Protein AF-A0A7W7DKW9-F1 (afdb_monomer_lite)

Secondary structure (DSSP, 8-state):
--TT--GGGS-HHHHHHHHHHHHHHHHHHTT-TTS--HHHHHHHHHHHHHHHHHHT--

Radius of gyration: 12.65 Å; chains: 1; bounding box: 27×16×34 Å

Structure (mmCIF, N/CA/C/O backbone):
data_AF-A0A7W7DKW9-F1
#
_entry.id   AF-A0A7W7DKW9-F1
#
loop_
_atom_site.group_PDB
_atom_site.id
_atom_site.type_symbol
_atom_site.label_atom_id
_atom_site.label_alt_id
_atom_site.label_comp_id
_atom_site.label_asym_id
_atom_site.label_entity_id
_atom_site.label_seq_id
_atom_site.pdbx_PDB_ins_code
_atom_site.Cartn_x
_atom_site.Cartn_y
_atom_site.Cartn_z
_atom_site.occupancy
_atom_site.B_iso_or_equiv
_atom_site.auth_seq_id
_atom_site.auth_comp_id
_atom_site.auth_asym_id
_atom_site.auth_atom_id
_atom_site.pdbx_PDB_model_num
ATOM 1 N N . MET A 1 1 ? 7.329 3.358 6.245 1.00 53.38 1 MET A N 1
ATOM 2 C CA . MET A 1 1 ? 6.548 2.623 7.253 1.00 53.38 1 MET A CA 1
ATOM 3 C C . MET A 1 1 ? 6.363 3.587 8.393 1.00 53.38 1 MET A C 1
ATOM 5 O O . MET A 1 1 ? 7.363 4.105 8.869 1.00 53.38 1 MET A O 1
ATOM 9 N N . ALA A 1 2 ? 5.128 3.924 8.750 1.00 58.31 2 ALA A N 1
ATOM 10 C CA . ALA A 1 2 ? 4.917 4.653 9.993 1.00 58.31 2 ALA A CA 1
ATOM 11 C C . ALA A 1 2 ? 5.444 3.772 11.138 1.00 58.31 2 ALA A C 1
ATOM 13 O O . ALA A 1 2 ? 4.946 2.660 11.304 1.00 58.31 2 ALA A O 1
ATOM 14 N N . ASP A 1 3 ? 6.434 4.252 11.896 1.00 63.03 3 ASP A N 1
ATOM 15 C CA . ASP A 1 3 ? 7.050 3.547 13.041 1.00 63.03 3 ASP A CA 1
ATOM 16 C C . ASP A 1 3 ? 6.045 3.161 14.148 1.00 63.03 3 ASP A C 1
ATOM 18 O O . ASP A 1 3 ? 6.386 2.485 15.112 1.00 63.03 3 ASP A O 1
ATOM 22 N N . ASP A 1 4 ? 4.785 3.564 13.988 1.00 68.19 4 ASP A N 1
ATOM 23 C CA . ASP A 1 4 ? 3.709 3.427 14.956 1.00 68.19 4 ASP A CA 1
ATOM 24 C C . ASP A 1 4 ? 2.609 2.427 14.518 1.00 68.19 4 ASP A C 1
ATOM 26 O O . ASP A 1 4 ? 1.580 2.306 15.180 1.00 68.19 4 ASP A O 1
ATOM 30 N N . LEU A 1 5 ? 2.771 1.706 13.397 1.00 77.06 5 LEU A N 1
ATOM 31 C CA . LEU A 1 5 ? 1.817 0.678 12.937 1.00 77.06 5 LEU A CA 1
ATOM 32 C C . LEU A 1 5 ? 2.395 -0.735 13.068 1.00 77.06 5 LEU A C 1
ATOM 34 O O . LEU A 1 5 ? 3.376 -1.086 12.412 1.00 77.06 5 LEU A O 1
ATOM 38 N N . SER A 1 6 ? 1.732 -1.575 13.859 1.00 82.25 6 SER A N 1
ATOM 39 C CA . SER A 1 6 ? 2.017 -3.006 13.981 1.00 82.25 6 SER A CA 1
ATOM 40 C C . SER A 1 6 ? 1.195 -3.831 12.985 1.00 82.25 6 SER A C 1
ATOM 42 O O . SER A 1 6 ? 0.152 -3.389 12.503 1.00 82.25 6 SER A O 1
ATOM 44 N N . LEU A 1 7 ? 1.617 -5.070 12.698 1.00 78.81 7 LEU A N 1
ATOM 45 C CA . LEU A 1 7 ? 0.848 -5.990 11.842 1.00 78.81 7 LEU A CA 1
ATOM 46 C C . LEU A 1 7 ? -0.573 -6.247 12.384 1.00 78.81 7 LEU A C 1
ATOM 48 O O . LEU A 1 7 ? -1.490 -6.466 11.599 1.00 78.81 7 LEU A O 1
ATOM 52 N N . SER A 1 8 ? -0.764 -6.169 13.702 1.00 82.12 8 SER A N 1
ATOM 53 C CA . SER A 1 8 ? -2.054 -6.321 14.388 1.00 82.12 8 SER A CA 1
ATOM 54 C C . SER A 1 8 ? -3.033 -5.159 14.180 1.00 82.12 8 SER A C 1
ATOM 56 O O . SER A 1 8 ? -4.232 -5.357 14.353 1.00 82.12 8 SER A O 1
ATOM 58 N N . ASP A 1 9 ? -2.563 -3.972 13.781 1.00 84.94 9 ASP A N 1
ATOM 59 C CA . ASP A 1 9 ? -3.425 -2.797 13.541 1.00 84.94 9 ASP A CA 1
ATOM 60 C C . ASP A 1 9 ? -4.138 -2.852 12.174 1.00 84.94 9 ASP A C 1
ATOM 62 O O . ASP A 1 9 ? -5.088 -2.104 11.885 1.00 84.94 9 ASP A O 1
ATOM 66 N N . TYR A 1 10 ? -3.677 -3.753 11.308 1.00 87.19 10 TYR A N 1
ATOM 67 C CA . TYR A 1 10 ? -4.260 -3.998 10.001 1.00 87.19 10 TYR A CA 1
ATOM 68 C C . TYR A 1 10 ? -5.355 -5.051 10.085 1.00 87.19 10 TYR A C 1
ATOM 70 O O . TYR A 1 10 ? -5.238 -6.081 10.745 1.00 87.19 10 TYR A O 1
ATOM 78 N N . THR A 1 11 ? -6.414 -4.839 9.313 1.00 91.56 11 THR A N 1
ATOM 79 C CA . THR A 1 11 ? -7.388 -5.902 9.068 1.00 91.56 11 THR A CA 1
ATOM 80 C C . THR A 1 11 ? -6.779 -6.984 8.166 1.00 91.56 11 THR A C 1
ATOM 82 O O . THR A 1 11 ? -5.884 -6.689 7.365 1.00 91.56 11 THR A O 1
ATOM 85 N N . PRO A 1 12 ? -7.303 -8.225 8.191 1.00 91.19 12 PRO A N 1
ATOM 86 C CA . PRO A 1 12 ? -6.823 -9.299 7.317 1.00 91.19 12 PRO A CA 1
ATOM 87 C C . PRO A 1 12 ? -6.834 -8.915 5.828 1.00 91.19 12 PRO A C 1
ATOM 89 O O . PRO A 1 12 ? -5.916 -9.246 5.080 1.00 91.19 12 PRO A O 1
ATOM 92 N N . GLY A 1 13 ? -7.850 -8.158 5.397 1.00 91.38 13 GLY A N 1
ATOM 93 C CA . GLY A 1 13 ? -7.962 -7.680 4.018 1.00 91.38 13 GLY A CA 1
ATOM 94 C C . GLY A 1 13 ? -6.926 -6.615 3.645 1.00 91.38 13 GLY A C 1
ATOM 95 O O . GLY A 1 13 ? -6.481 -6.557 2.498 1.00 91.38 13 GLY A O 1
ATOM 96 N N . GLU A 1 14 ? -6.512 -5.776 4.591 1.00 90.94 14 GLU A N 1
ATOM 97 C CA . GLU A 1 14 ? -5.468 -4.771 4.372 1.00 90.94 14 GLU A CA 1
ATOM 98 C C . GLU A 1 14 ? -4.078 -5.388 4.367 1.00 90.94 14 GLU A C 1
ATOM 100 O O . GLU A 1 14 ? -3.286 -5.051 3.490 1.00 90.94 14 GLU A O 1
ATOM 105 N N . LEU A 1 15 ? -3.815 -6.346 5.259 1.00 90.44 15 LEU A N 1
ATOM 106 C CA . LEU A 1 15 ? -2.595 -7.155 5.241 1.00 90.44 15 LEU A CA 1
ATOM 107 C C . LEU A 1 15 ? -2.435 -7.892 3.909 1.00 90.44 15 LEU A C 1
ATOM 109 O O . LEU A 1 15 ? -1.375 -7.835 3.283 1.00 90.44 15 LEU A O 1
ATOM 113 N N . ALA A 1 16 ? -3.509 -8.519 3.422 1.00 93.56 16 ALA A N 1
ATOM 114 C CA . ALA A 1 16 ? -3.512 -9.171 2.117 1.00 93.56 16 ALA A CA 1
ATOM 115 C C . ALA A 1 16 ? -3.189 -8.177 0.985 1.00 93.56 16 ALA A C 1
ATOM 117 O O . ALA A 1 16 ? -2.341 -8.454 0.136 1.00 93.56 16 ALA A O 1
ATOM 118 N N . LYS A 1 17 ? -3.791 -6.980 0.987 1.00 93.12 17 LYS A N 1
ATOM 119 C CA . LYS A 1 17 ? -3.492 -5.948 -0.022 1.00 93.12 17 LYS A CA 1
AT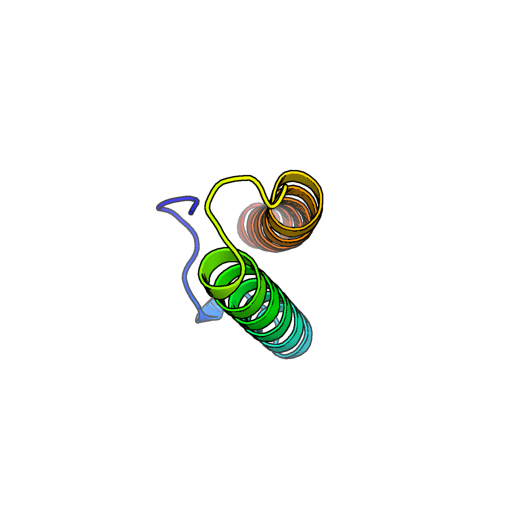OM 120 C C . LYS A 1 17 ? -2.063 -5.416 0.077 1.00 93.12 17 LYS A C 1
ATOM 122 O O . LYS A 1 17 ? -1.423 -5.265 -0.961 1.00 93.12 17 LYS A O 1
ATOM 127 N N . LEU A 1 18 ? -1.557 -5.154 1.281 1.00 91.81 18 LEU A N 1
ATOM 128 C CA . LEU A 1 18 ? -0.180 -4.711 1.506 1.00 91.81 18 LEU A CA 1
ATOM 129 C C . LEU A 1 18 ? 0.816 -5.754 1.007 1.00 91.81 18 LEU A C 1
ATOM 131 O O . LEU A 1 18 ? 1.695 -5.414 0.222 1.00 91.81 18 LEU A O 1
ATOM 135 N N . SER A 1 19 ? 0.632 -7.027 1.364 1.00 91.12 19 SER A N 1
ATOM 136 C CA . SER A 1 19 ? 1.502 -8.110 0.888 1.00 91.12 19 SER A CA 1
ATOM 137 C C . SER A 1 19 ? 1.510 -8.221 -0.643 1.00 91.12 19 SER A C 1
ATOM 139 O O . SER A 1 19 ? 2.578 -8.320 -1.248 1.00 91.12 19 SER A O 1
ATOM 141 N N . LEU A 1 20 ? 0.347 -8.094 -1.295 1.00 93.56 20 LEU A N 1
ATOM 142 C CA . LEU A 1 20 ? 0.239 -8.095 -2.756 1.00 93.56 20 LEU A CA 1
ATOM 143 C C . LEU A 1 20 ? 0.938 -6.887 -3.397 1.00 93.56 20 LEU A C 1
ATOM 145 O O . LEU A 1 20 ? 1.603 -7.031 -4.426 1.00 93.56 20 LEU A O 1
ATOM 149 N N . LEU A 1 21 ? 0.780 -5.691 -2.824 1.00 92.50 21 LEU A N 1
ATOM 150 C CA . LEU A 1 21 ? 1.443 -4.477 -3.306 1.00 92.50 21 LEU A CA 1
ATOM 151 C C . LEU A 1 21 ? 2.959 -4.590 -3.156 1.00 92.50 21 LEU A C 1
ATOM 153 O O . LEU A 1 21 ? 3.676 -4.294 -4.111 1.00 92.50 21 LEU A O 1
ATOM 157 N N . THR A 1 22 ? 3.440 -5.089 -2.020 1.00 89.31 22 THR A N 1
ATOM 158 C CA . THR A 1 22 ? 4.862 -5.347 -1.772 1.00 89.31 22 THR A CA 1
ATOM 159 C C . THR A 1 22 ? 5.419 -6.378 -2.746 1.00 89.31 22 THR A C 1
ATOM 161 O O . THR A 1 22 ? 6.448 -6.126 -3.366 1.00 89.31 22 THR A O 1
ATOM 164 N N . ALA A 1 23 ? 4.708 -7.481 -2.990 1.00 92.38 23 ALA A N 1
ATOM 165 C CA . ALA A 1 23 ? 5.103 -8.469 -3.993 1.00 92.38 23 ALA A CA 1
ATOM 166 C C . ALA A 1 23 ? 5.167 -7.866 -5.408 1.00 92.38 23 ALA A C 1
ATOM 168 O O . ALA A 1 23 ? 6.096 -8.142 -6.167 1.00 92.38 23 ALA A O 1
ATOM 169 N N . ARG A 1 24 ? 4.215 -6.995 -5.773 1.00 89.75 24 ARG A N 1
ATOM 170 C CA . ARG A 1 24 ? 4.241 -6.275 -7.059 1.00 89.75 24 ARG A CA 1
ATOM 171 C C . ARG A 1 24 ? 5.395 -5.281 -7.147 1.00 89.75 24 ARG A C 1
ATOM 173 O O . ARG A 1 24 ? 5.992 -5.177 -8.215 1.00 89.75 24 ARG A O 1
ATOM 180 N N . MET A 1 25 ? 5.715 -4.578 -6.062 1.00 89.19 25 MET A N 1
ATOM 181 C CA . MET A 1 25 ? 6.872 -3.682 -6.000 1.00 89.19 25 MET A CA 1
ATOM 182 C C . MET A 1 25 ? 8.177 -4.462 -6.135 1.00 89.19 25 MET A C 1
ATOM 184 O O . MET A 1 25 ? 9.011 -4.077 -6.944 1.00 89.19 25 MET A O 1
ATOM 188 N N . ALA A 1 26 ? 8.318 -5.592 -5.439 1.00 88.12 26 ALA A N 1
ATOM 189 C CA . ALA A 1 26 ? 9.474 -6.476 -5.564 1.00 88.12 26 ALA A CA 1
ATOM 190 C C . ALA A 1 26 ? 9.615 -7.018 -6.995 1.00 88.12 26 ALA A C 1
ATOM 192 O O . ALA A 1 26 ? 10.683 -6.922 -7.592 1.00 88.12 26 ALA A O 1
ATOM 193 N N . LYS A 1 27 ? 8.515 -7.494 -7.597 1.00 88.31 27 LYS A N 1
ATOM 194 C CA . LYS A 1 27 ? 8.502 -7.957 -8.993 1.00 88.31 27 LYS A CA 1
ATOM 195 C C . LYS A 1 27 ? 8.925 -6.860 -9.973 1.00 88.31 27 LYS A C 1
ATOM 197 O O . LYS A 1 27 ? 9.634 -7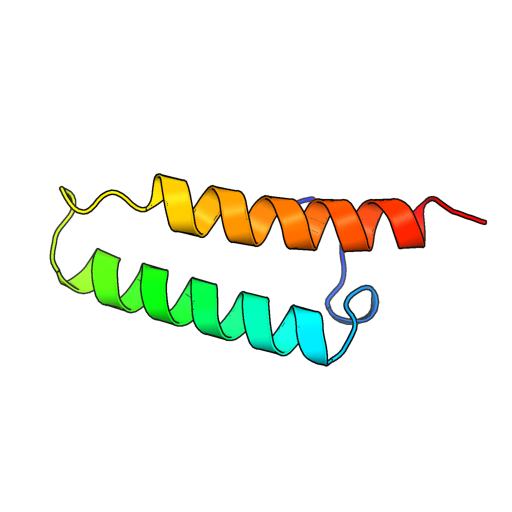.143 -10.930 1.00 88.31 27 LYS A O 1
ATOM 202 N N . ARG A 1 28 ? 8.487 -5.619 -9.747 1.00 85.31 28 ARG A N 1
ATOM 203 C CA . ARG A 1 28 ? 8.880 -4.458 -10.556 1.00 85.31 28 ARG A CA 1
ATOM 204 C C . ARG A 1 28 ? 10.328 -4.034 -10.313 1.00 85.31 28 ARG A C 1
ATOM 206 O O . ARG A 1 28 ? 11.004 -3.709 -11.274 1.00 85.31 28 ARG A O 1
ATOM 213 N N . GLY A 1 29 ? 10.816 -4.108 -9.077 1.00 82.12 29 GLY A N 1
ATOM 214 C CA . GLY A 1 29 ? 12.216 -3.835 -8.743 1.00 82.12 29 GLY A CA 1
ATOM 215 C C . GLY A 1 29 ? 13.185 -4.809 -9.416 1.00 82.12 29 GLY A C 1
ATOM 216 O O . GLY A 1 29 ? 14.264 -4.406 -9.833 1.00 82.12 29 GLY A O 1
ATOM 217 N N . LEU A 1 30 ? 12.769 -6.065 -9.617 1.00 83.38 30 LEU A N 1
ATOM 218 C CA . LEU A 1 30 ? 13.521 -7.034 -10.425 1.00 83.38 30 LEU A CA 1
ATOM 219 C C . LEU A 1 30 ? 13.567 -6.674 -11.920 1.00 83.38 30 LEU A C 1
ATOM 221 O O . LEU A 1 30 ? 14.473 -7.117 -12.616 1.00 83.38 30 LEU A O 1
ATOM 225 N N . ALA A 1 31 ? 12.610 -5.889 -12.421 1.00 78.50 31 ALA A N 1
ATOM 226 C CA . ALA A 1 31 ? 12.536 -5.491 -13.827 1.00 78.50 31 ALA A CA 1
ATOM 227 C C . ALA A 1 31 ? 13.394 -4.251 -14.168 1.00 78.50 31 ALA A C 1
ATOM 229 O O . ALA A 1 31 ? 13.443 -3.864 -15.333 1.00 78.50 31 ALA A O 1
ATOM 230 N N . GLY A 1 32 ? 14.091 -3.658 -13.189 1.00 72.81 32 GLY A N 1
ATOM 231 C CA . GLY A 1 32 ? 15.041 -2.557 -13.384 1.00 72.81 32 GLY A CA 1
ATOM 232 C C . GLY A 1 32 ? 14.747 -1.326 -12.519 1.00 72.81 32 GLY A C 1
ATOM 233 O O . GLY A 1 32 ? 13.622 -1.112 -12.072 1.00 72.81 32 GLY A O 1
ATOM 234 N N . MET A 1 33 ? 15.775 -0.501 -12.286 1.00 71.69 33 MET A N 1
ATOM 235 C CA . MET A 1 33 ? 15.685 0.702 -11.437 1.00 71.69 33 MET A CA 1
ATOM 236 C C . MET A 1 33 ? 14.802 1.816 -12.028 1.00 71.69 33 MET A C 1
ATOM 238 O O . MET A 1 33 ? 14.317 2.654 -11.275 1.00 71.69 33 MET A O 1
ATOM 242 N N . ASP A 1 34 ? 14.546 1.793 -13.340 1.00 80.56 34 ASP A N 1
ATOM 243 C CA . ASP A 1 34 ? 13.680 2.761 -14.037 1.00 80.56 34 ASP A CA 1
ATOM 244 C C . ASP A 1 34 ? 12.178 2.495 -13.855 1.00 80.56 34 ASP A C 1
ATOM 246 O O . ASP A 1 34 ? 11.332 3.251 -14.339 1.00 80.56 34 ASP A O 1
ATOM 250 N N . VAL A 1 35 ? 11.802 1.409 -13.175 1.00 79.88 35 VAL A N 1
ATOM 251 C CA . VAL A 1 35 ? 10.389 1.077 -13.010 1.00 79.88 35 VAL A CA 1
ATOM 252 C C . VAL A 1 35 ? 9.768 1.938 -11.917 1.00 79.88 35 VAL A C 1
ATOM 254 O O . VAL A 1 35 ? 10.058 1.777 -10.732 1.00 79.88 35 VAL A O 1
ATOM 257 N N . ASP A 1 36 ? 8.829 2.799 -12.310 1.00 83.62 36 ASP A N 1
ATOM 258 C CA . ASP A 1 36 ? 8.094 3.626 -11.359 1.00 83.62 36 ASP A CA 1
ATOM 259 C C . ASP A 1 36 ? 7.249 2.772 -10.387 1.00 83.62 36 ASP A C 1
ATOM 261 O O . ASP A 1 36 ? 6.351 1.995 -10.757 1.00 83.62 36 ASP A O 1
ATOM 265 N N . LEU A 1 37 ? 7.551 2.943 -9.100 1.00 87.81 37 LEU A N 1
ATOM 266 C CA . LEU A 1 37 ? 6.863 2.320 -7.970 1.00 87.81 37 LEU A CA 1
ATOM 267 C C . LEU A 1 37 ? 5.928 3.296 -7.248 1.00 87.81 37 LEU A C 1
ATOM 269 O O . LEU A 1 37 ? 5.243 2.886 -6.310 1.00 87.81 37 LEU A O 1
ATOM 273 N N . SER A 1 38 ? 5.876 4.564 -7.660 1.00 88.81 38 SER A N 1
ATOM 274 C CA . SER A 1 38 ? 5.163 5.633 -6.953 1.00 88.81 38 SER A CA 1
ATOM 275 C C . SER A 1 38 ? 3.675 5.331 -6.792 1.00 88.81 38 SER A C 1
ATOM 277 O O . SER A 1 38 ? 3.122 5.534 -5.714 1.00 88.81 38 SER A O 1
ATOM 279 N N . ASP A 1 39 ? 3.021 4.771 -7.814 1.00 90.31 39 ASP A N 1
ATOM 280 C CA . ASP A 1 39 ? 1.611 4.358 -7.723 1.00 90.31 39 ASP A CA 1
ATOM 281 C C . ASP A 1 39 ? 1.386 3.254 -6.674 1.00 90.31 39 ASP A C 1
ATOM 283 O O . ASP A 1 39 ? 0.437 3.307 -5.888 1.00 90.31 39 ASP A O 1
ATOM 287 N N . LEU A 1 40 ? 2.278 2.260 -6.623 1.00 89.81 40 LEU A N 1
ATOM 288 C CA . LEU A 1 40 ? 2.174 1.153 -5.670 1.00 89.81 40 LEU A CA 1
ATOM 289 C C . LEU A 1 40 ? 2.454 1.622 -4.240 1.00 89.81 40 LEU A C 1
ATOM 291 O O . LEU A 1 40 ? 1.723 1.237 -3.327 1.00 89.81 40 LEU A O 1
ATOM 295 N N . LYS A 1 41 ? 3.445 2.502 -4.062 1.00 90.25 41 LYS A N 1
ATOM 296 C CA . LYS A 1 41 ? 3.745 3.140 -2.775 1.00 90.25 41 LYS A CA 1
ATOM 297 C C . LYS A 1 41 ? 2.567 3.972 -2.277 1.00 90.25 41 LYS A C 1
ATOM 299 O O . LYS A 1 41 ? 2.113 3.748 -1.163 1.00 90.25 41 LYS A O 1
ATOM 304 N N . ARG A 1 42 ? 1.969 4.816 -3.127 1.00 93.69 42 ARG A N 1
ATOM 305 C CA . ARG A 1 42 ? 0.764 5.595 -2.778 1.00 93.69 42 ARG A CA 1
ATOM 306 C C . ARG A 1 42 ? -0.409 4.708 -2.355 1.00 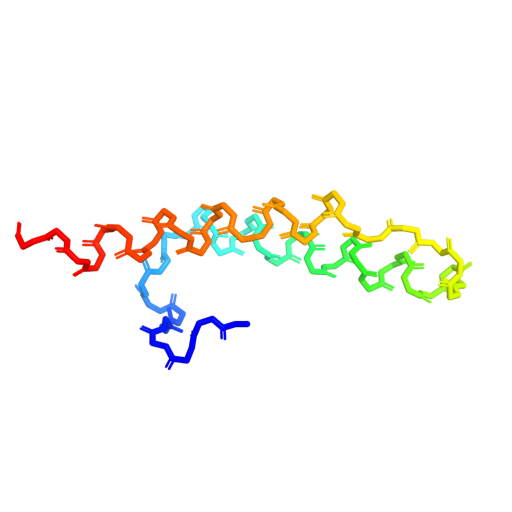93.69 42 ARG A C 1
ATOM 308 O O . ARG A 1 42 ? -1.188 5.083 -1.483 1.00 93.69 42 ARG A O 1
ATOM 315 N N . LYS A 1 43 ? -0.571 3.531 -2.969 1.00 93.12 43 LYS A N 1
ATOM 316 C CA . LYS A 1 43 ? -1.605 2.561 -2.563 1.00 93.12 43 LYS A CA 1
ATOM 317 C C . LYS A 1 43 ? -1.312 1.946 -1.197 1.00 93.12 43 LYS A C 1
ATOM 319 O O . LYS A 1 43 ? -2.245 1.813 -0.410 1.00 93.12 43 LYS A O 1
ATOM 324 N N . ALA A 1 44 ? -0.057 1.599 -0.922 1.00 91.94 44 ALA A N 1
ATOM 325 C CA . ALA A 1 44 ? 0.358 1.109 0.388 1.00 91.94 44 ALA A CA 1
ATOM 326 C C . ALA A 1 44 ? 0.146 2.187 1.465 1.00 91.94 44 ALA A C 1
ATOM 328 O O . ALA A 1 44 ? -0.535 1.928 2.450 1.00 91.94 44 ALA A O 1
ATOM 329 N N . GLU A 1 45 ? 0.580 3.424 1.212 1.00 91.69 45 GLU A N 1
ATOM 330 C CA . GLU A 1 45 ? 0.396 4.569 2.117 1.00 91.69 45 GLU A CA 1
ATOM 331 C C . GLU A 1 45 ? -1.074 4.830 2.457 1.00 91.69 45 GLU A C 1
ATOM 333 O O . GLU A 1 45 ? -1.395 5.129 3.602 1.00 91.69 45 GLU A O 1
ATOM 338 N N . ARG A 1 46 ? -2.003 4.683 1.504 1.00 92.56 46 ARG A N 1
ATOM 339 C CA . ARG A 1 46 ? -3.443 4.814 1.795 1.00 92.56 46 ARG A CA 1
ATOM 340 C C . ARG A 1 46 ? -3.939 3.763 2.786 1.00 92.56 46 ARG A C 1
ATOM 342 O O . ARG A 1 46 ? -4.785 4.077 3.618 1.00 92.56 46 ARG A O 1
ATOM 349 N N . ILE A 1 47 ? -3.431 2.535 2.686 1.00 91.62 47 ILE A N 1
ATOM 350 C CA . ILE A 1 47 ? -3.772 1.451 3.614 1.00 91.62 47 ILE A CA 1
ATOM 351 C C . ILE A 1 47 ? -3.181 1.750 4.994 1.00 91.62 47 ILE A C 1
ATOM 353 O O 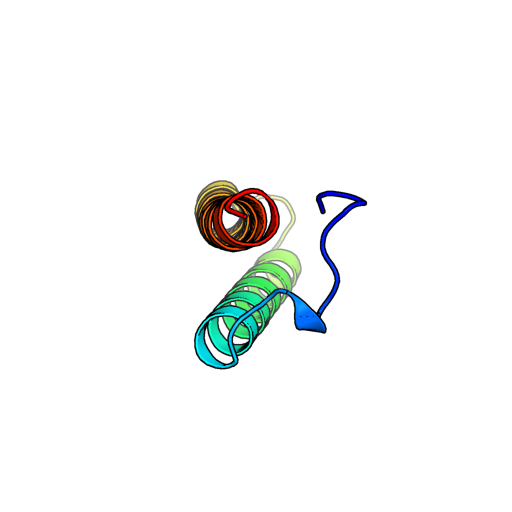. ILE A 1 47 ? -3.896 1.660 5.990 1.00 91.62 47 ILE A O 1
ATOM 357 N N . GLU A 1 48 ? -1.916 2.175 5.050 1.00 90.19 48 GLU A N 1
ATOM 358 C CA . GLU A 1 48 ? -1.263 2.606 6.293 1.00 90.19 48 GLU A CA 1
ATOM 359 C C . GLU A 1 48 ? -2.042 3.757 6.953 1.00 90.19 48 GLU A C 1
ATOM 361 O O . GLU A 1 48 ? -2.378 3.684 8.130 1.00 90.19 48 GLU A O 1
ATOM 366 N N . GLN A 1 49 ? -2.440 4.781 6.192 1.00 91.25 49 GLN A N 1
ATOM 367 C CA . GLN A 1 49 ? -3.247 5.897 6.697 1.00 91.25 49 GLN A CA 1
ATOM 368 C C . GLN A 1 49 ? -4.624 5.456 7.202 1.00 91.25 49 GLN A C 1
ATOM 370 O O . GLN A 1 49 ? -5.122 6.008 8.182 1.00 91.25 49 GLN A O 1
ATOM 375 N N . GLN A 1 50 ? -5.264 4.486 6.549 1.00 90.69 50 GLN A N 1
ATOM 376 C CA . GLN A 1 50 ? -6.547 3.953 7.001 1.00 90.69 50 GLN A CA 1
ATOM 377 C C . GLN A 1 50 ? -6.404 3.198 8.329 1.00 90.69 50 GLN A C 1
ATOM 379 O O . GLN A 1 50 ? -7.217 3.409 9.232 1.00 90.69 50 GLN A O 1
ATOM 384 N N . ALA A 1 51 ? -5.359 2.380 8.470 1.00 88.69 51 ALA A N 1
ATOM 385 C CA . ALA A 1 51 ? -5.039 1.699 9.722 1.00 88.69 51 ALA A CA 1
ATOM 386 C C . ALA A 1 51 ? -4.707 2.705 10.834 1.00 88.69 51 ALA A C 1
ATOM 388 O O . ALA A 1 51 ? -5.277 2.629 11.923 1.00 88.69 51 ALA A O 1
ATOM 389 N N . LEU A 1 52 ? -3.892 3.719 10.527 1.00 89.06 52 LEU A N 1
ATOM 390 C CA . LEU A 1 52 ? -3.531 4.788 11.456 1.00 89.06 52 LEU A CA 1
ATOM 391 C C . LEU A 1 52 ? -4.767 5.544 11.954 1.00 89.06 52 LEU A C 1
ATOM 393 O O . LEU A 1 52 ? -4.920 5.765 13.150 1.00 89.06 52 LEU A O 1
ATOM 397 N N . ARG A 1 53 ? -5.692 5.890 11.051 1.00 89.12 53 ARG A N 1
ATOM 398 C CA . ARG A 1 53 ? -6.954 6.554 11.409 1.00 89.12 53 ARG A CA 1
ATOM 399 C C . ARG A 1 53 ? -7.824 5.710 12.327 1.00 89.12 53 ARG A C 1
ATOM 401 O O . ARG A 1 53 ? -8.509 6.291 13.154 1.00 89.12 53 ARG A O 1
ATOM 408 N N . ARG A 1 54 ? -7.834 4.380 12.182 1.00 85.62 54 ARG A N 1
ATOM 409 C CA . ARG A 1 54 ? -8.561 3.500 13.110 1.00 85.62 54 ARG A CA 1
ATOM 410 C C . ARG A 1 54 ? -7.878 3.429 14.467 1.00 85.62 54 ARG A C 1
ATOM 412 O O . ARG A 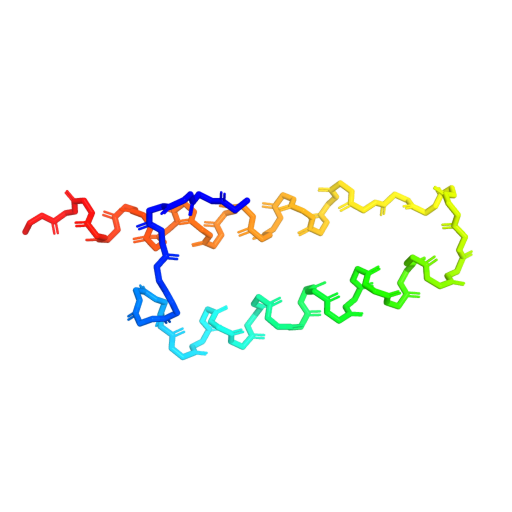1 54 ? -8.570 3.558 15.461 1.00 85.62 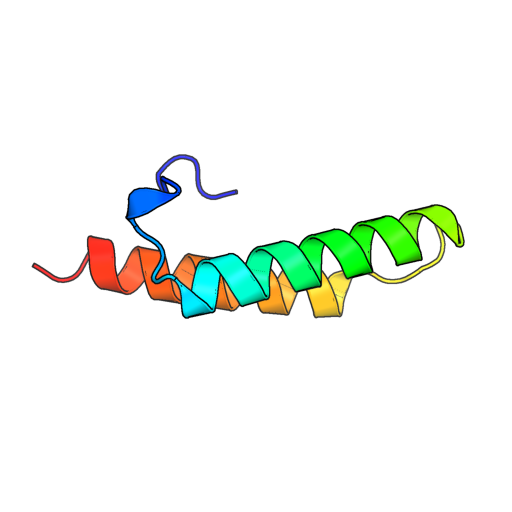54 ARG A O 1
ATOM 419 N N . LYS A 1 55 ? -6.550 3.289 14.503 1.00 84.12 55 LYS A N 1
ATOM 420 C CA . LYS A 1 55 ? -5.773 3.298 15.753 1.00 84.12 55 LYS A CA 1
ATOM 421 C C . LYS A 1 55 ? -5.959 4.611 16.526 1.00 84.12 55 LYS A C 1
ATOM 423 O O . LYS A 1 55 ? -6.042 4.601 17.745 1.00 84.12 55 LYS A O 1
ATOM 428 N N . GLN A 1 56 ? -6.043 5.736 15.813 1.00 85.69 56 GLN A N 1
ATOM 429 C CA . GLN A 1 56 ? -6.255 7.065 16.394 1.00 85.69 56 GLN A CA 1
ATOM 430 C C . GLN A 1 56 ? -7.721 7.391 16.712 1.00 85.69 56 GLN A C 1
ATOM 432 O O . GLN A 1 56 ? -7.971 8.428 17.325 1.00 85.69 56 GLN A O 1
ATOM 437 N N . LYS A 1 57 ? -8.694 6.573 16.286 1.00 72.38 57 LYS A N 1
ATOM 438 C CA . LYS A 1 57 ? -10.104 6.780 16.632 1.00 72.38 57 LYS A CA 1
ATOM 439 C C . LYS A 1 57 ? -10.401 5.995 17.921 1.00 72.38 57 LYS A C 1
ATOM 441 O O . LYS A 1 57 ? -10.424 4.768 17.837 1.00 72.38 57 LYS A O 1
ATOM 446 N N . PRO A 1 58 ? -10.561 6.669 19.076 1.00 54.56 58 PRO A N 1
ATOM 447 C CA . PRO A 1 58 ? -10.928 6.018 20.332 1.00 54.56 58 PRO A CA 1
ATOM 448 C C . PRO A 1 58 ? -12.343 5.431 20.287 1.00 54.56 58 PRO A C 1
ATOM 450 O O . PRO A 1 58 ? -13.167 5.911 19.468 1.00 54.56 58 PRO A O 1
#

pLDDT: mean 84.9, std 9.62, range [53.38, 93.69]

InterPro domains:
  IPR046224 Protein of unknown function DUF6257 [PF19771] (1-57)

Sequence (58 aa):
MADDLSLSDYTPGELAKLSLLTARMAKRGLAGMDVDLSDLKRKAERIEQQALRRKQKP

Organism: NCBI:txid68233

Foldseek 3Di:
DPPPDDPVLADPVLNVLLVVLVVVVVVQVVVDPPRDSPVSVVVNVVSVVVSVVVVPPD